Protein AF-A0A8S0GRU8-F1 (afdb_monomer_lite)

pLDDT: mean 90.29, std 9.71, range [46.97, 98.44]

Radius of gyration: 19.64 Å; chains: 1; bounding box: 47×34×52 Å

Foldseek 3Di:
DDPDPDDDDPPQDPVCLPDPNVVVLVVVLVVCQVVVALEAEAEELSSVLSCLVSCVPSVRQAYEYEHEDPDSLPDPVSLQSQLVSDDPRAAYEYQAPVSQVRVVVSVRRRDPVRYYYHHDDDPPVVVVVPDDPPQVVCVVVVHDDDDD

Structure (mmCIF, N/CA/C/O backbone):
data_AF-A0A8S0GRU8-F1
#
_entry.id   AF-A0A8S0GRU8-F1
#
loop_
_atom_site.group_PDB
_atom_site.id
_atom_site.type_symbol
_atom_site.label_atom_id
_atom_site.label_alt_id
_atom_site.label_comp_id
_atom_site.label_asym_id
_atom_site.label_entity_id
_atom_site.label_seq_id
_atom_site.pdbx_PDB_ins_code
_atom_site.Cartn_x
_atom_site.Cartn_y
_atom_site.Cartn_z
_atom_site.occupancy
_atom_site.B_iso_or_equiv
_atom_site.auth_seq_id
_atom_site.auth_comp_id
_atom_site.auth_asym_id
_atom_site.auth_atom_id
_atom_site.pdbx_PDB_model_num
ATOM 1 N N . MET A 1 1 ? -1.131 7.974 -21.361 1.00 46.97 1 MET A N 1
ATOM 2 C CA . MET A 1 1 ? -1.828 9.014 -20.566 1.00 46.97 1 MET A CA 1
ATOM 3 C C . MET A 1 1 ? -2.715 8.343 -19.524 1.00 46.97 1 MET A C 1
ATOM 5 O O . MET A 1 1 ? -3.163 7.230 -19.774 1.00 46.97 1 MET A O 1
ATOM 9 N N . SER A 1 2 ? -2.912 8.960 -18.353 1.00 55.97 2 SER A N 1
ATOM 10 C CA . SER A 1 2 ? -3.776 8.408 -17.294 1.00 55.97 2 SER A CA 1
ATOM 11 C C . SER A 1 2 ? -5.206 8.223 -17.817 1.00 55.97 2 SER A C 1
ATOM 13 O O . SER A 1 2 ? -5.733 9.133 -18.447 1.00 55.97 2 SER A O 1
ATOM 15 N N . ARG A 1 3 ? -5.831 7.065 -17.560 1.00 76.94 3 ARG A N 1
ATOM 16 C CA . ARG A 1 3 ? -7.245 6.804 -17.904 1.00 76.94 3 ARG A CA 1
ATOM 17 C C . ARG A 1 3 ? -8.232 7.306 -16.837 1.00 76.94 3 ARG A C 1
ATOM 19 O O . ARG A 1 3 ? -9.420 7.017 -16.921 1.00 76.94 3 ARG A O 1
ATOM 26 N N . ALA A 1 4 ? -7.755 8.011 -15.812 1.00 83.12 4 ALA A N 1
ATOM 27 C CA . ALA A 1 4 ? -8.603 8.503 -14.731 1.00 83.12 4 ALA A CA 1
ATOM 28 C C . ALA A 1 4 ? -9.438 9.715 -15.177 1.00 83.12 4 ALA A C 1
ATOM 30 O O . ALA A 1 4 ? -8.888 10.668 -15.725 1.00 83.12 4 ALA A O 1
ATOM 31 N N . ALA A 1 5 ? -10.740 9.707 -14.870 1.00 86.44 5 ALA A N 1
ATOM 32 C CA . ALA A 1 5 ? -11.644 10.833 -15.137 1.00 86.44 5 ALA A CA 1
ATOM 33 C C . ALA A 1 5 ? -11.240 12.112 -14.379 1.00 86.44 5 ALA A C 1
ATOM 35 O O . ALA A 1 5 ? -11.402 13.216 -14.886 1.00 86.44 5 ALA A O 1
ATOM 36 N N . HIS A 1 6 ? -10.671 11.960 -13.180 1.00 90.06 6 HIS A N 1
ATOM 37 C CA . HIS A 1 6 ? -10.105 13.051 -12.394 1.00 90.06 6 HIS A CA 1
ATOM 38 C C . HIS A 1 6 ? -8.754 12.614 -11.822 1.00 90.06 6 HIS A C 1
ATOM 40 O O . HIS A 1 6 ? -8.615 11.506 -11.307 1.00 90.06 6 HIS A O 1
ATOM 46 N N . SER A 1 7 ? -7.754 13.497 -11.881 1.00 92.38 7 SER A N 1
ATOM 47 C CA . SER A 1 7 ? -6.472 13.322 -11.187 1.00 92.38 7 SER A CA 1
ATOM 48 C C . SER A 1 7 ? -6.235 14.481 -10.220 1.00 92.38 7 SER A C 1
ATOM 50 O O . SER A 1 7 ? -6.421 15.634 -10.595 1.00 92.38 7 SER A O 1
ATOM 52 N N . VAL A 1 8 ? -5.866 14.182 -8.974 1.00 90.56 8 VAL A N 1
ATOM 53 C CA . VAL A 1 8 ? -5.493 15.188 -7.966 1.00 90.56 8 VAL A CA 1
ATOM 54 C C . VAL A 1 8 ? -4.040 14.965 -7.581 1.00 90.56 8 VAL A C 1
ATOM 56 O O . VAL A 1 8 ? -3.672 13.891 -7.103 1.00 90.56 8 VAL A O 1
ATOM 59 N N . TYR A 1 9 ? -3.222 15.997 -7.761 1.00 91.31 9 TYR A N 1
ATOM 60 C CA . TYR A 1 9 ? -1.825 16.003 -7.348 1.00 91.31 9 TYR A CA 1
ATOM 61 C C . TYR A 1 9 ? -1.694 16.858 -6.089 1.00 91.31 9 TYR A C 1
ATOM 63 O O . TYR A 1 9 ? -1.964 18.052 -6.100 1.00 91.31 9 TYR A O 1
ATOM 71 N N . PHE A 1 10 ? -1.298 16.240 -4.977 1.00 86.19 10 PHE A N 1
ATOM 72 C CA . PHE A 1 10 ? -1.175 16.934 -3.688 1.00 86.19 10 PHE A CA 1
ATOM 73 C C . PHE A 1 10 ? 0.102 17.772 -3.544 1.00 86.19 10 PHE A C 1
ATOM 75 O O . PHE A 1 10 ? 0.237 18.491 -2.550 1.00 86.19 10 PHE A O 1
ATOM 82 N N . GLU A 1 11 ? 1.041 17.619 -4.485 1.00 86.00 11 GLU A N 1
ATOM 83 C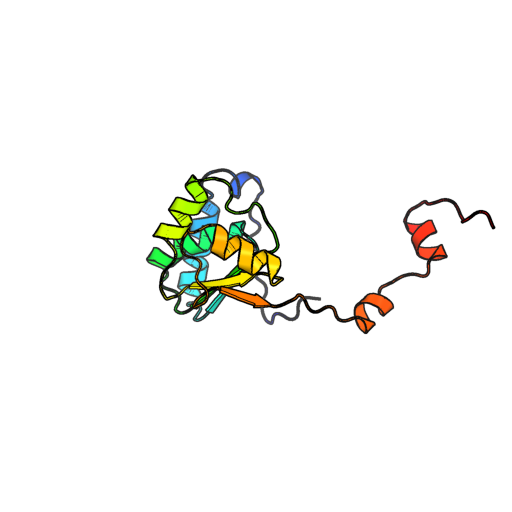 CA . GLU A 1 11 ? 2.320 18.341 -4.530 1.00 86.00 11 GLU A CA 1
ATOM 84 C C . GLU A 1 11 ? 3.059 18.330 -3.181 1.00 86.00 11 GLU A C 1
ATOM 86 O O . GLU A 1 11 ? 3.591 19.331 -2.700 1.00 86.00 11 GLU A O 1
ATOM 91 N N . PHE A 1 12 ? 3.064 17.171 -2.519 1.00 82.50 12 PHE A N 1
ATOM 92 C CA . PHE A 1 12 ? 3.793 16.999 -1.270 1.00 82.50 12 PHE A CA 1
ATOM 93 C C . PHE A 1 12 ? 5.293 17.146 -1.525 1.00 82.50 12 PHE A C 1
ATOM 95 O O . PHE A 1 12 ? 5.885 16.347 -2.247 1.00 82.50 12 PHE A O 1
ATOM 102 N N . SER A 1 13 ? 5.923 18.135 -0.890 1.00 74.19 13 SER A N 1
ATOM 103 C CA . SER A 1 13 ? 7.378 18.274 -0.923 1.00 74.19 13 SER A CA 1
ATOM 104 C C . SER A 1 13 ? 8.056 17.084 -0.240 1.00 74.19 13 SER A C 1
ATOM 106 O O . SER A 1 13 ? 7.509 16.506 0.706 1.00 74.19 13 SER A O 1
ATOM 108 N N . ASP A 1 14 ? 9.285 16.753 -0.636 1.00 70.50 14 ASP A N 1
ATOM 109 C CA . ASP A 1 14 ? 10.045 15.655 -0.022 1.00 70.50 14 ASP A CA 1
ATOM 110 C C . ASP A 1 14 ? 10.188 15.805 1.495 1.00 70.50 14 ASP A C 1
ATOM 112 O O . ASP A 1 14 ? 10.147 14.819 2.233 1.00 70.50 14 ASP A O 1
ATOM 116 N N . GLN A 1 15 ? 10.297 17.041 1.989 1.00 69.31 15 GLN A N 1
ATOM 117 C CA . GLN A 1 15 ? 10.319 17.327 3.424 1.00 69.31 15 GLN A CA 1
ATOM 118 C C . GLN A 1 15 ? 8.999 16.949 4.107 1.00 69.31 15 GLN A C 1
ATOM 120 O O . GLN A 1 15 ? 9.015 16.373 5.193 1.00 69.31 15 GLN A O 1
ATOM 125 N N . SER A 1 16 ? 7.857 17.199 3.461 1.00 65.88 16 SER A N 1
ATOM 126 C CA . SER A 1 16 ? 6.539 16.826 3.993 1.00 65.88 16 SER A CA 1
ATOM 127 C C . SER A 1 16 ? 6.305 15.308 4.033 1.00 65.88 16 SER A C 1
ATOM 129 O O . SER A 1 16 ? 5.450 14.829 4.781 1.00 65.88 16 SER A O 1
ATOM 131 N N . LEU A 1 17 ? 7.109 14.544 3.283 1.00 68.88 17 LEU A N 1
ATOM 132 C CA . LEU A 1 17 ? 7.114 13.081 3.258 1.00 68.88 17 LEU A CA 1
ATOM 133 C C . LEU A 1 17 ? 8.159 12.454 4.205 1.00 68.88 17 LEU A C 1
ATOM 135 O O . LEU A 1 17 ? 8.212 11.220 4.324 1.00 68.88 17 LEU A O 1
ATOM 139 N N . LYS A 1 18 ? 8.957 13.265 4.915 1.00 65.62 18 LYS A N 1
ATOM 140 C CA . LYS A 1 18 ? 9.892 12.823 5.965 1.00 65.62 18 LYS A CA 1
ATOM 141 C C . LYS A 1 18 ? 9.219 12.824 7.349 1.00 65.62 18 LYS A C 1
ATOM 143 O O . LYS A 1 18 ? 8.267 13.557 7.610 1.00 65.62 18 LYS A O 1
ATOM 148 N N . GLY A 1 19 ? 9.702 11.966 8.249 1.00 71.50 19 GLY A N 1
ATOM 149 C CA . GLY A 1 19 ? 9.181 11.857 9.619 1.00 71.50 19 GLY A CA 1
ATOM 150 C C . GLY A 1 19 ? 7.728 11.368 9.694 1.00 71.50 19 GLY A C 1
ATOM 151 O O . GLY A 1 19 ? 7.329 10.478 8.945 1.00 71.50 19 GLY A O 1
ATOM 152 N N . MET A 1 20 ? 6.937 11.947 10.606 1.00 69.19 20 MET A N 1
ATOM 153 C CA . MET A 1 20 ? 5.535 11.560 10.852 1.00 69.19 20 MET A CA 1
ATOM 154 C C . MET A 1 20 ? 4.551 11.986 9.749 1.00 69.19 20 MET A C 1
ATOM 156 O O . MET A 1 20 ? 3.395 11.581 9.789 1.00 69.19 20 MET A O 1
ATOM 160 N N . ARG A 1 21 ? 4.981 12.787 8.760 1.00 85.06 21 ARG A N 1
ATOM 161 C CA . ARG A 1 21 ? 4.159 13.217 7.608 1.00 85.06 21 ARG A CA 1
ATOM 162 C C . ARG A 1 21 ? 2.819 13.871 7.978 1.00 85.06 21 ARG A C 1
ATOM 164 O O . ARG A 1 21 ? 1.868 13.796 7.206 1.00 85.06 21 ARG A O 1
ATOM 171 N N . LEU A 1 22 ? 2.734 14.534 9.134 1.00 84.38 22 LEU A N 1
ATOM 172 C CA . LEU A 1 22 ? 1.470 15.042 9.687 1.00 84.38 22 LEU A CA 1
ATOM 173 C C . LEU A 1 22 ? 0.715 15.964 8.720 1.00 84.38 22 LEU A C 1
ATOM 175 O O . LEU A 1 22 ? -0.485 15.798 8.538 1.00 84.38 22 LEU A O 1
ATOM 179 N N . ARG A 1 23 ? 1.413 16.885 8.037 1.00 86.06 23 ARG A N 1
ATOM 180 C CA . ARG A 1 23 ? 0.782 17.773 7.041 1.00 86.06 23 ARG A CA 1
ATOM 181 C C . ARG A 1 23 ? 0.191 16.993 5.865 1.00 86.06 23 ARG A C 1
ATOM 183 O O . ARG A 1 23 ? -0.922 17.287 5.440 1.00 86.06 23 ARG A O 1
ATOM 190 N N . ALA A 1 24 ? 0.918 15.997 5.358 1.00 89.69 24 ALA A N 1
ATOM 191 C CA . ALA A 1 24 ? 0.443 15.166 4.257 1.00 89.69 24 ALA A CA 1
ATOM 192 C C . ALA A 1 24 ? -0.743 14.291 4.689 1.00 89.69 24 ALA A C 1
ATOM 194 O O . ALA A 1 24 ? -1.741 14.216 3.979 1.00 89.69 24 ALA A O 1
ATOM 195 N N . MET A 1 25 ? -0.672 13.700 5.886 1.00 91.69 25 MET A N 1
ATOM 196 C CA . MET A 1 25 ? -1.776 12.943 6.479 1.00 91.69 25 MET A CA 1
ATOM 197 C C . MET A 1 25 ? -3.021 13.808 6.689 1.00 91.69 25 MET A C 1
ATOM 199 O O . MET A 1 25 ? -4.117 13.362 6.373 1.00 91.69 25 MET A O 1
ATOM 203 N N . TRP A 1 26 ? -2.864 15.043 7.168 1.00 91.94 26 TRP A N 1
ATOM 204 C CA . TRP A 1 26 ? -3.980 15.959 7.395 1.00 91.94 26 TRP A CA 1
ATOM 205 C C . TRP A 1 26 ? -4.671 16.369 6.093 1.00 91.94 26 TRP A C 1
ATOM 207 O O . TRP A 1 26 ? -5.892 16.278 5.992 1.00 91.94 26 TRP A O 1
ATOM 217 N N . ARG A 1 27 ? -3.899 16.751 5.067 1.00 93.25 27 ARG A N 1
ATOM 218 C CA . ARG A 1 27 ? -4.462 17.080 3.748 1.00 93.25 27 ARG A CA 1
ATOM 219 C C . ARG A 1 27 ? -5.181 15.885 3.131 1.00 93.25 27 ARG A C 1
ATOM 221 O O . ARG A 1 27 ? -6.281 16.043 2.611 1.00 93.25 27 ARG A O 1
ATOM 228 N N . LEU A 1 28 ? -4.588 14.694 3.229 1.00 93.75 28 LEU A N 1
ATOM 229 C CA . LEU A 1 28 ? -5.206 13.470 2.726 1.00 93.75 28 LEU A CA 1
ATOM 230 C C . LEU A 1 28 ? -6.493 13.135 3.493 1.00 93.75 28 LEU A C 1
ATOM 232 O O . LEU A 1 28 ? -7.497 12.796 2.879 1.00 93.75 28 LEU A O 1
ATOM 236 N N . TYR A 1 29 ? -6.495 13.302 4.817 1.00 95.38 29 TYR A N 1
ATOM 237 C CA . TYR A 1 29 ? -7.682 13.123 5.650 1.00 95.38 29 TYR A CA 1
ATOM 238 C C . TYR A 1 29 ? -8.824 14.060 5.239 1.00 95.38 29 TYR A C 1
ATOM 240 O O . TYR A 1 29 ? -9.943 13.600 5.025 1.00 95.38 29 TYR A O 1
ATOM 248 N N . GLN A 1 30 ? -8.543 15.360 5.102 1.00 95.88 30 GLN A N 1
ATOM 249 C CA . GLN A 1 30 ? -9.540 16.351 4.686 1.00 95.88 30 GLN A CA 1
ATOM 250 C C . GLN A 1 30 ? -10.114 16.024 3.307 1.00 95.88 30 GLN A C 1
ATOM 252 O O . GLN A 1 30 ? -11.326 16.096 3.118 1.00 95.88 30 GLN A O 1
ATOM 257 N N . PHE A 1 31 ? -9.251 15.624 2.372 1.00 95.94 31 PHE A N 1
ATOM 258 C CA . PHE A 1 31 ? -9.662 15.228 1.034 1.00 95.94 31 PHE A CA 1
ATOM 259 C C . PHE A 1 31 ? -10.572 13.997 1.065 1.00 95.94 31 PHE A C 1
ATOM 261 O O . PHE A 1 31 ? -11.715 14.075 0.631 1.00 95.94 31 PHE A O 1
ATOM 268 N N . CYS A 1 32 ? -10.131 12.888 1.664 1.00 95.88 32 CYS A N 1
ATOM 269 C CA . CYS A 1 32 ? -10.937 11.668 1.726 1.00 95.88 32 CYS A CA 1
ATOM 270 C C . CYS A 1 32 ? -12.270 11.874 2.456 1.00 95.88 32 CYS A C 1
ATOM 272 O O . CYS A 1 32 ? -13.275 11.285 2.070 1.00 95.88 32 CYS A O 1
ATOM 274 N N . ARG A 1 33 ? -12.299 12.718 3.494 1.00 95.75 33 ARG A N 1
ATOM 275 C CA . ARG A 1 33 ? -13.529 13.034 4.229 1.00 95.75 33 ARG A CA 1
ATOM 276 C C . ARG A 1 33 ? -14.511 13.875 3.411 1.00 95.75 33 ARG A C 1
ATOM 278 O O . ARG A 1 33 ? -15.710 13.731 3.619 1.00 95.75 33 ARG A O 1
ATOM 285 N N . LYS A 1 34 ? -14.021 14.737 2.516 1.00 96.44 34 LYS A N 1
ATOM 286 C CA . LYS A 1 34 ? -14.857 15.517 1.596 1.00 96.44 34 LYS A CA 1
ATOM 287 C C . LYS A 1 34 ? -15.421 14.644 0.474 1.00 96.44 34 LYS A C 1
ATOM 289 O O . LYS A 1 34 ? -16.598 14.755 0.172 1.00 96.44 34 LYS A O 1
ATOM 294 N N . GLU A 1 35 ? -14.582 13.797 -0.113 1.00 95.81 35 GLU A N 1
ATOM 295 C CA . GLU A 1 35 ? -14.955 12.977 -1.272 1.00 95.81 35 GLU A CA 1
ATOM 296 C C . GLU A 1 35 ? -15.771 11.729 -0.898 1.00 95.81 35 GLU A C 1
ATOM 298 O O . GLU A 1 35 ? -16.468 11.186 -1.743 1.00 95.81 35 GLU A O 1
ATOM 303 N N . GLN A 1 36 ? -15.698 11.273 0.360 1.00 95.31 36 GLN A N 1
ATOM 304 C CA . GLN A 1 36 ? -16.469 10.135 0.883 1.00 95.31 36 GLN A CA 1
ATOM 305 C C . GLN A 1 36 ? -16.332 8.850 0.047 1.00 95.31 36 GLN A C 1
ATOM 307 O O . GLN A 1 36 ? -17.315 8.205 -0.294 1.00 95.31 36 GLN A O 1
ATOM 312 N N . PHE A 1 37 ? -15.095 8.462 -0.267 1.00 96.94 37 PHE A N 1
ATOM 313 C CA . PHE A 1 37 ? -14.828 7.266 -1.067 1.00 96.94 37 PHE A CA 1
ATOM 314 C C . PHE A 1 37 ? -15.388 5.981 -0.438 1.00 96.94 37 PHE A C 1
ATOM 316 O O . PHE A 1 37 ? -15.103 5.681 0.723 1.00 96.94 37 PHE A O 1
ATOM 323 N N . ASP A 1 38 ? -16.064 5.164 -1.248 1.00 97.75 38 ASP A N 1
ATOM 324 C CA . ASP A 1 38 ? -16.451 3.795 -0.880 1.00 97.75 38 ASP A CA 1
ATOM 325 C C . ASP A 1 38 ? -15.257 2.829 -0.912 1.00 97.75 38 ASP A C 1
ATOM 327 O O . ASP A 1 38 ? -15.162 1.893 -0.112 1.00 97.75 38 ASP A O 1
ATOM 331 N N . VAL A 1 39 ? -14.325 3.073 -1.842 1.00 97.94 39 VAL A N 1
ATOM 332 C CA . VAL 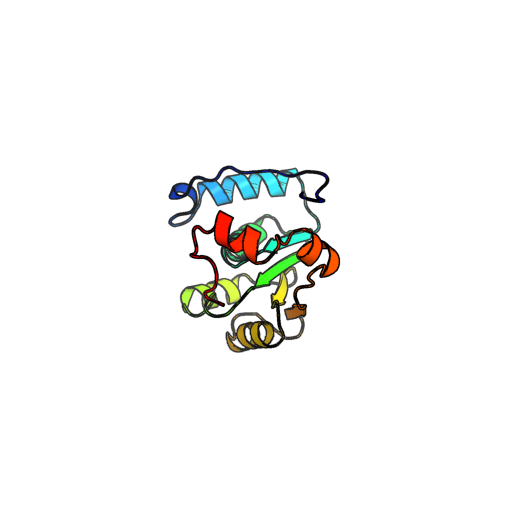A 1 39 ? -13.142 2.240 -2.079 1.00 97.94 39 VAL A CA 1
ATOM 333 C C . VAL A 1 39 ? -11.895 3.107 -2.226 1.00 97.94 39 VAL A C 1
ATOM 335 O O . VAL A 1 39 ? -11.870 4.048 -3.017 1.00 97.94 39 VAL A O 1
ATOM 338 N N . VAL A 1 40 ? -10.823 2.754 -1.511 1.00 97.81 40 VAL A N 1
ATOM 339 C CA . VAL A 1 40 ? -9.505 3.395 -1.636 1.00 97.81 40 VAL A CA 1
ATOM 340 C C . VAL A 1 40 ? -8.446 2.363 -2.011 1.00 97.81 40 VAL A C 1
ATOM 342 O O . VAL A 1 40 ? -8.242 1.378 -1.302 1.00 97.81 40 VAL A O 1
ATOM 345 N N . ILE A 1 41 ? -7.716 2.616 -3.100 1.00 97.50 41 ILE A N 1
ATOM 346 C CA . ILE A 1 41 ? -6.620 1.759 -3.567 1.00 97.50 41 ILE A CA 1
ATOM 347 C C . ILE A 1 41 ? -5.284 2.450 -3.292 1.00 97.50 41 ILE A C 1
ATOM 349 O O . ILE A 1 41 ? -4.989 3.529 -3.803 1.00 97.50 41 ILE A O 1
ATOM 353 N N . CYS A 1 42 ? -4.458 1.810 -2.475 1.00 97.00 42 CYS A N 1
ATOM 354 C CA . CYS A 1 42 ? -3.149 2.287 -2.065 1.00 97.00 42 CYS A CA 1
ATOM 355 C C . CYS A 1 42 ? -2.054 1.498 -2.781 1.00 97.00 42 CYS A C 1
ATOM 357 O O . CYS A 1 42 ? -1.835 0.321 -2.499 1.00 97.00 42 CYS A O 1
ATOM 359 N N . ASN A 1 43 ? -1.325 2.166 -3.672 1.00 94.25 43 ASN A N 1
ATOM 360 C CA . ASN A 1 43 ? -0.234 1.553 -4.416 1.00 94.25 43 ASN A CA 1
ATOM 361 C C . ASN A 1 43 ? 1.117 1.769 -3.710 1.00 94.25 43 ASN A C 1
ATOM 363 O O . ASN A 1 43 ? 1.551 2.916 -3.576 1.00 94.25 43 ASN A O 1
ATOM 367 N N . ARG A 1 44 ? 1.810 0.682 -3.332 1.00 91.81 44 ARG A N 1
ATOM 368 C CA . ARG A 1 44 ? 3.081 0.651 -2.569 1.00 91.81 44 ARG A CA 1
ATOM 369 C C . ARG A 1 44 ? 2.939 0.963 -1.072 1.00 91.81 44 ARG A C 1
ATOM 371 O O . ARG A 1 44 ? 1.981 1.591 -0.623 1.00 91.81 44 ARG A O 1
ATOM 378 N N . PHE A 1 45 ? 3.965 0.608 -0.293 1.00 91.06 45 PHE A N 1
ATOM 379 C CA . PHE A 1 45 ? 3.978 0.749 1.169 1.00 91.06 45 PHE A CA 1
ATOM 380 C C . PHE A 1 45 ? 3.633 2.144 1.721 1.00 91.06 45 PHE A C 1
ATOM 382 O O . PHE A 1 45 ? 2.906 2.248 2.705 1.00 91.06 45 PHE A O 1
ATOM 389 N N . LYS A 1 46 ? 4.170 3.238 1.155 1.00 90.50 46 LYS A N 1
ATOM 390 C CA . LYS A 1 46 ? 4.009 4.583 1.752 1.00 90.50 46 LYS A CA 1
ATOM 391 C C . LYS A 1 46 ? 2.525 5.003 1.838 1.00 90.50 46 LYS A C 1
ATOM 393 O O . LYS A 1 46 ? 2.114 5.356 2.947 1.00 90.50 46 LYS A O 1
ATOM 398 N N . PRO A 1 47 ? 1.733 4.942 0.745 1.00 93.12 47 PRO A N 1
ATOM 399 C CA . PRO A 1 47 ? 0.285 5.136 0.806 1.00 93.12 47 PRO A CA 1
ATOM 400 C C . PRO A 1 47 ? -0.427 4.153 1.732 1.00 93.12 47 PRO A C 1
ATOM 402 O O . PRO A 1 47 ? -1.200 4.598 2.575 1.00 93.12 47 PRO A O 1
ATOM 405 N N . VAL A 1 48 ? -0.114 2.851 1.648 1.00 94.94 48 VAL A N 1
ATOM 406 C CA . VAL A 1 48 ? -0.734 1.819 2.504 1.00 94.94 48 VAL A CA 1
ATOM 407 C C . VAL A 1 48 ? -0.563 2.169 3.982 1.00 94.94 48 VAL A C 1
ATOM 409 O O . VAL A 1 48 ? -1.534 2.218 4.728 1.00 94.94 48 VAL A O 1
ATOM 412 N N . ASN A 1 49 ? 0.655 2.506 4.401 1.00 93.38 49 ASN A N 1
ATOM 413 C CA . ASN A 1 49 ? 0.964 2.844 5.786 1.00 93.38 49 ASN A CA 1
ATOM 414 C C . ASN A 1 49 ? 0.250 4.117 6.268 1.00 93.38 49 ASN A C 1
ATOM 416 O O . ASN A 1 49 ? -0.173 4.193 7.419 1.00 93.38 49 ASN A O 1
ATOM 420 N N . MET A 1 50 ? 0.137 5.136 5.409 1.00 93.88 50 MET A N 1
ATOM 421 C CA . MET A 1 50 ? -0.596 6.362 5.745 1.00 93.88 50 MET A CA 1
ATOM 422 C C . MET A 1 50 ? -2.094 6.087 5.868 1.00 93.88 50 MET A C 1
ATOM 424 O O . MET A 1 50 ? -2.718 6.524 6.835 1.00 93.88 50 MET A O 1
ATOM 428 N N . MET A 1 51 ? -2.659 5.330 4.929 1.00 96.38 51 MET A N 1
ATOM 429 C CA . MET A 1 51 ? -4.083 5.030 4.916 1.00 96.38 51 MET A CA 1
ATOM 430 C C . MET A 1 51 ? -4.480 4.050 6.026 1.00 96.38 51 MET A C 1
ATOM 432 O O . MET A 1 51 ? -5.546 4.217 6.604 1.00 96.38 51 MET A O 1
ATOM 436 N N . LEU A 1 52 ? -3.618 3.102 6.417 1.00 95.56 52 LEU A N 1
ATOM 437 C CA . LEU A 1 52 ? -3.827 2.249 7.599 1.00 95.56 52 LEU A CA 1
ATOM 438 C C . LEU A 1 52 ? -4.068 3.089 8.859 1.00 95.56 52 LEU A C 1
ATOM 440 O O . LEU A 1 52 ? -4.973 2.798 9.638 1.00 95.56 52 LEU A O 1
ATOM 444 N N . ALA A 1 53 ? -3.286 4.157 9.043 1.00 94.62 53 ALA A N 1
ATOM 445 C CA . ALA A 1 53 ? -3.486 5.081 10.152 1.00 94.62 53 ALA A CA 1
ATOM 446 C C . ALA A 1 53 ? -4.774 5.897 9.970 1.00 94.62 53 ALA A C 1
ATOM 448 O O . ALA A 1 53 ? -5.619 5.909 10.861 1.00 94.62 53 ALA A O 1
ATOM 449 N N . LEU A 1 54 ? -4.959 6.543 8.814 1.00 95.62 54 LEU A N 1
ATOM 450 C CA . LEU A 1 54 ? -6.107 7.424 8.572 1.00 95.62 54 LEU A CA 1
ATOM 451 C C . LEU A 1 54 ? -7.457 6.695 8.612 1.00 95.62 54 LEU A C 1
ATOM 453 O O . LEU A 1 54 ? -8.450 7.275 9.059 1.00 95.62 54 LEU A O 1
ATOM 457 N N . ASN A 1 55 ? -7.505 5.424 8.201 1.00 95.69 55 ASN A N 1
ATOM 458 C CA . ASN A 1 55 ? -8.756 4.675 8.125 1.00 95.69 55 ASN A CA 1
ATOM 459 C C . ASN A 1 55 ? -9.395 4.419 9.496 1.00 95.69 55 ASN A C 1
ATOM 461 O O . ASN A 1 55 ? -10.598 4.185 9.572 1.00 95.69 55 ASN A O 1
ATOM 465 N N . ARG A 1 56 ? -8.632 4.555 10.590 1.00 93.19 56 ARG A N 1
ATOM 466 C CA . ARG A 1 56 ? -9.173 4.527 11.960 1.00 93.19 56 ARG A CA 1
ATOM 467 C C . ARG A 1 56 ? -10.226 5.610 12.198 1.00 93.19 56 ARG A C 1
ATOM 469 O O . ARG A 1 56 ? -11.142 5.398 12.991 1.00 93.19 56 ARG A O 1
ATOM 476 N N . TRP A 1 57 ? -10.108 6.738 11.496 1.00 94.25 57 TRP A N 1
ATOM 477 C CA . TRP A 1 57 ? -11.040 7.862 11.578 1.00 94.25 57 TRP A CA 1
ATOM 478 C C . TRP A 1 57 ? -11.924 7.996 10.340 1.00 94.25 57 TRP A C 1
ATOM 480 O O . TRP A 1 57 ? -13.078 8.387 10.482 1.00 94.25 57 TRP A O 1
ATOM 490 N N . LEU A 1 58 ? -11.404 7.686 9.146 1.00 95.25 58 LEU A N 1
ATOM 491 C CA . LEU A 1 58 ? -12.170 7.794 7.897 1.00 95.25 58 LEU A CA 1
ATOM 492 C C . LEU A 1 58 ? -13.226 6.694 7.753 1.00 95.25 58 LEU A C 1
ATOM 494 O O . LEU A 1 58 ? -14.293 6.973 7.220 1.00 95.25 58 LEU A O 1
ATOM 498 N N . LYS A 1 59 ? -12.948 5.479 8.252 1.00 93.50 59 LYS A N 1
ATOM 499 C CA . LYS A 1 59 ? -13.843 4.314 8.158 1.00 93.50 59 LYS A CA 1
ATOM 500 C C . LYS A 1 59 ? -14.321 4.039 6.723 1.00 93.50 59 LYS A C 1
ATOM 502 O O . LYS A 1 59 ? -15.489 3.730 6.510 1.00 93.50 59 LYS A O 1
ATOM 507 N N . VAL A 1 60 ? -13.410 4.151 5.756 1.00 97.31 60 VAL A N 1
ATOM 508 C CA . VAL A 1 60 ? -13.664 3.777 4.361 1.00 97.31 60 VAL A CA 1
ATOM 509 C C . VAL A 1 60 ? -14.115 2.310 4.325 1.00 97.31 60 VAL A C 1
ATOM 511 O O . VAL A 1 60 ? -13.436 1.474 4.938 1.00 97.31 60 VAL A O 1
ATOM 514 N N . PRO A 1 61 ? -15.222 1.981 3.629 1.00 97.56 61 PRO A N 1
ATOM 515 C CA . PRO A 1 61 ? -15.762 0.624 3.585 1.00 97.56 61 PRO A CA 1
ATOM 516 C C . PRO A 1 61 ? -14.767 -0.424 3.078 1.00 97.56 61 PRO A C 1
ATOM 518 O O . PRO A 1 61 ? -14.711 -1.528 3.625 1.00 97.56 61 PRO A O 1
ATOM 521 N N . LEU A 1 62 ? -13.964 -0.079 2.065 1.00 98.12 62 LEU A N 1
ATOM 522 C CA . LEU A 1 62 ? -12.960 -0.969 1.491 1.00 98.12 62 LEU A CA 1
ATOM 523 C C . LEU A 1 62 ? -11.642 -0.246 1.175 1.00 98.12 62 LEU A C 1
ATOM 525 O O . LEU A 1 62 ? -11.586 0.682 0.373 1.00 98.12 62 LEU A O 1
ATOM 529 N N . CYS A 1 63 ? -10.549 -0.745 1.744 1.00 98.25 63 CYS A N 1
ATOM 530 C CA . CYS A 1 63 ? -9.186 -0.326 1.440 1.00 98.25 63 CYS A CA 1
ATOM 531 C C . CYS A 1 63 ? -8.404 -1.489 0.823 1.00 98.25 63 CYS A C 1
ATOM 533 O O . CYS A 1 63 ? -8.333 -2.573 1.405 1.00 98.25 63 CYS A O 1
ATOM 535 N N . ILE A 1 64 ? -7.772 -1.251 -0.327 1.00 98.44 64 ILE A N 1
ATOM 536 C CA . ILE A 1 64 ? -6.935 -2.232 -1.022 1.00 98.44 64 ILE A CA 1
ATOM 537 C C . ILE A 1 64 ? -5.483 -1.758 -0.995 1.00 98.44 64 ILE A C 1
ATOM 539 O O . ILE A 1 64 ? -5.160 -0.716 -1.561 1.00 98.44 64 ILE A O 1
ATOM 543 N N . GLY A 1 65 ? -4.596 -2.510 -0.345 1.00 97.75 65 GLY A N 1
ATOM 544 C CA . GLY A 1 65 ? -3.158 -2.243 -0.342 1.00 97.75 65 GLY A CA 1
ATOM 545 C C . GLY A 1 65 ? -2.404 -3.123 -1.333 1.00 97.75 65 GLY A C 1
ATOM 546 O O . GLY A 1 65 ? -2.507 -4.343 -1.265 1.00 97.75 65 GLY A O 1
ATOM 547 N N . ILE A 1 66 ? -1.620 -2.519 -2.227 1.00 97.00 66 ILE A N 1
ATOM 548 C CA . ILE A 1 66 ? -0.818 -3.239 -3.225 1.00 97.00 66 ILE A CA 1
ATOM 549 C C . ILE A 1 66 ? 0.658 -3.211 -2.821 1.00 97.00 66 ILE A C 1
ATOM 551 O O . ILE A 1 66 ? 1.270 -2.137 -2.763 1.00 97.00 66 ILE A O 1
ATOM 555 N N . SER A 1 67 ? 1.233 -4.391 -2.596 1.00 95.44 67 SER A N 1
ATOM 556 C CA . SER A 1 67 ? 2.654 -4.590 -2.298 1.00 95.44 67 SER A CA 1
ATOM 557 C C . SER A 1 67 ? 3.393 -5.112 -3.527 1.00 95.44 67 SER A C 1
ATOM 559 O O . SER A 1 67 ? 2.977 -6.078 -4.167 1.00 95.44 67 SER A O 1
ATOM 561 N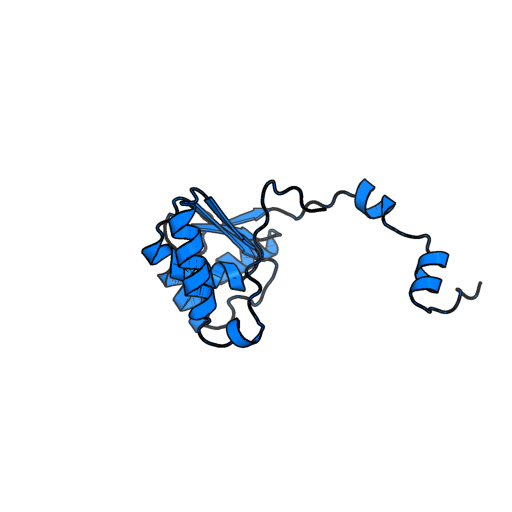 N . HIS A 1 68 ? 4.511 -4.457 -3.847 1.00 92.50 68 HIS A N 1
ATOM 562 C CA . HIS A 1 68 ? 5.281 -4.692 -5.079 1.00 92.50 68 HIS A CA 1
ATOM 563 C C . HIS A 1 68 ? 6.516 -5.569 -4.887 1.00 92.50 68 HIS A C 1
ATOM 565 O O . HIS A 1 68 ? 7.162 -5.938 -5.861 1.00 92.50 68 HIS A O 1
ATOM 571 N N . GLY A 1 69 ? 6.879 -5.884 -3.648 1.00 90.56 69 GLY A N 1
ATOM 572 C CA . GLY A 1 69 ? 8.098 -6.625 -3.379 1.00 90.56 69 GLY A CA 1
ATOM 573 C C . GLY A 1 69 ? 8.283 -6.958 -1.910 1.00 90.56 69 GLY A C 1
ATOM 574 O O . GLY A 1 69 ? 7.390 -6.774 -1.084 1.00 90.56 69 GLY A O 1
ATOM 575 N N . PHE A 1 70 ? 9.477 -7.452 -1.620 1.00 92.75 70 PHE A N 1
ATOM 576 C CA . PHE A 1 70 ? 9.918 -7.860 -0.294 1.00 92.75 70 PHE A CA 1
ATOM 577 C C . PHE A 1 70 ? 10.492 -6.667 0.483 1.00 92.75 70 PHE A C 1
ATOM 579 O O . PHE A 1 70 ? 10.759 -5.600 -0.072 1.00 92.75 70 PHE A O 1
ATOM 586 N N . GLY A 1 71 ? 10.699 -6.836 1.784 1.00 91.69 71 GLY A N 1
ATOM 587 C CA . GLY A 1 71 ? 11.401 -5.859 2.617 1.00 91.69 71 GLY A CA 1
ATOM 588 C C . GLY A 1 71 ? 10.544 -4.745 3.223 1.00 91.69 71 GLY A C 1
ATOM 589 O O . GLY A 1 71 ? 10.981 -4.045 4.143 1.00 91.69 71 GLY A O 1
ATOM 590 N N . GLU A 1 72 ? 9.305 -4.559 2.753 1.00 90.56 72 GLU A N 1
ATOM 591 C CA . GLU A 1 72 ? 8.418 -3.490 3.234 1.00 90.56 72 GLU A CA 1
ATOM 592 C C . GLU A 1 72 ? 8.130 -3.613 4.742 1.00 90.56 72 GLU A C 1
ATOM 594 O O . GLU A 1 72 ? 8.058 -2.595 5.445 1.00 90.56 72 GLU A O 1
ATOM 599 N N . TYR A 1 73 ? 8.064 -4.848 5.248 1.00 93.44 73 TYR A N 1
ATOM 600 C CA . TYR A 1 73 ? 7.687 -5.187 6.618 1.00 93.44 73 TYR A CA 1
ATOM 601 C C . TYR A 1 73 ? 8.819 -5.820 7.434 1.00 93.44 73 TYR A C 1
ATOM 603 O O . TYR A 1 73 ? 8.563 -6.351 8.506 1.00 93.44 73 TYR A O 1
ATOM 611 N N . ASP A 1 74 ? 10.081 -5.739 7.016 1.00 90.31 74 ASP A N 1
ATOM 612 C CA . ASP A 1 74 ? 11.186 -6.375 7.764 1.00 90.31 74 ASP A CA 1
ATOM 613 C C . ASP A 1 74 ? 11.427 -5.720 9.128 1.00 90.31 74 ASP A C 1
ATOM 615 O O . ASP A 1 74 ? 11.851 -6.354 10.093 1.00 90.31 74 ASP A O 1
ATOM 619 N N . ARG A 1 75 ? 11.093 -4.432 9.246 1.00 92.94 75 ARG A N 1
ATOM 620 C CA . ARG A 1 75 ? 11.211 -3.700 10.507 1.00 92.94 75 ARG A CA 1
ATOM 621 C C . ARG A 1 75 ? 10.063 -4.070 11.444 1.00 92.94 75 ARG A C 1
ATOM 623 O O . ARG A 1 75 ? 8.902 -3.790 11.145 1.00 92.94 75 ARG A O 1
ATOM 630 N N . LEU A 1 76 ? 10.394 -4.573 12.634 1.00 92.25 76 LEU A N 1
ATOM 631 C CA . LEU A 1 76 ? 9.422 -5.022 13.644 1.00 92.25 76 LEU A CA 1
ATOM 632 C C . LEU A 1 76 ? 8.341 -3.985 13.980 1.00 92.25 76 LEU A C 1
ATOM 634 O O . LEU A 1 76 ? 7.178 -4.343 14.154 1.00 92.25 76 LEU A O 1
ATOM 638 N N . TYR A 1 77 ? 8.689 -2.694 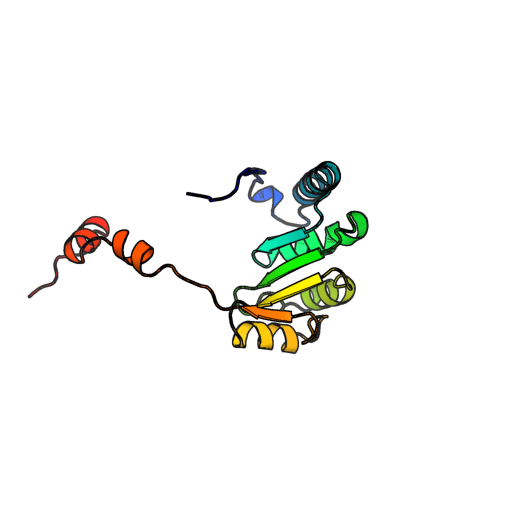14.046 1.00 91.38 77 TYR A N 1
ATOM 639 C CA . TYR A 1 77 ? 7.699 -1.651 14.336 1.00 91.38 77 TYR A CA 1
ATOM 640 C C . TYR A 1 77 ? 6.624 -1.545 13.242 1.00 91.38 77 TYR A C 1
ATOM 642 O O . TYR A 1 77 ? 5.472 -1.266 13.565 1.00 91.38 77 TYR A O 1
ATOM 650 N N . ARG A 1 78 ? 6.974 -1.804 11.971 1.00 92.75 78 ARG A N 1
ATOM 651 C CA . ARG A 1 78 ? 6.018 -1.812 10.853 1.00 92.75 78 ARG A CA 1
ATOM 652 C C . ARG A 1 78 ? 5.082 -3.003 10.974 1.00 92.75 78 ARG A C 1
ATOM 654 O O . ARG A 1 78 ? 3.881 -2.814 10.886 1.00 92.75 78 ARG A O 1
ATOM 661 N N . ARG A 1 79 ? 5.609 -4.194 11.291 1.00 95.31 79 ARG A N 1
ATOM 662 C CA . ARG A 1 79 ? 4.785 -5.388 11.557 1.00 95.31 79 ARG A CA 1
ATOM 663 C C . ARG A 1 79 ? 3.790 -5.141 12.686 1.00 95.31 79 ARG A C 1
ATOM 665 O O . ARG A 1 79 ? 2.598 -5.337 12.500 1.00 95.31 79 ARG A O 1
ATOM 672 N N . ARG A 1 80 ? 4.257 -4.627 13.828 1.00 94.88 80 ARG A N 1
ATOM 673 C CA . ARG A 1 80 ? 3.387 -4.306 14.974 1.00 94.88 80 ARG A CA 1
ATOM 674 C C . ARG A 1 80 ? 2.322 -3.271 14.621 1.00 94.88 80 ARG A C 1
ATOM 676 O O . ARG A 1 80 ? 1.186 -3.390 15.066 1.00 94.88 80 ARG A O 1
ATOM 683 N N . GLN A 1 81 ? 2.689 -2.245 13.854 1.00 94.44 81 GLN A N 1
ATOM 684 C CA . GLN A 1 81 ? 1.746 -1.231 13.393 1.00 94.44 81 GLN A CA 1
ATOM 685 C C . GLN A 1 81 ? 0.677 -1.852 12.491 1.00 94.44 81 GLN A C 1
ATOM 687 O O . GLN A 1 81 ? -0.508 -1.690 12.760 1.00 94.44 81 GLN A O 1
ATOM 692 N N . THR A 1 82 ? 1.091 -2.591 11.467 1.00 94.31 82 THR A N 1
ATOM 693 C CA . THR A 1 82 ? 0.199 -3.265 10.524 1.00 94.31 82 THR A CA 1
ATOM 694 C C . THR A 1 82 ? -0.736 -4.240 11.237 1.00 94.31 82 THR A C 1
ATOM 696 O O . THR A 1 82 ? -1.947 -4.131 11.079 1.00 94.31 82 THR A O 1
ATOM 699 N N . GLN A 1 83 ? -0.216 -5.072 12.139 1.00 96.25 83 GLN A N 1
ATOM 700 C CA . GLN A 1 83 ? -1.009 -6.029 12.917 1.00 96.25 83 GLN A CA 1
ATOM 701 C C . GLN A 1 83 ? -2.106 -5.362 13.755 1.00 96.25 83 GLN A C 1
ATOM 703 O O . GLN A 1 83 ? -3.166 -5.943 13.956 1.00 96.25 83 GLN A O 1
ATOM 708 N N . ARG A 1 84 ? -1.862 -4.144 14.251 1.00 96.19 84 ARG A N 1
ATOM 709 C CA . ARG A 1 84 ? -2.838 -3.381 15.044 1.00 96.19 84 ARG A CA 1
ATOM 710 C C . ARG A 1 84 ? -3.848 -2.614 14.196 1.00 96.19 84 ARG A C 1
ATOM 712 O O . ARG A 1 84 ? -4.916 -2.281 14.700 1.00 96.19 84 ARG A O 1
ATOM 719 N N . LEU A 1 85 ? -3.477 -2.239 12.972 1.00 96.38 85 LEU A N 1
ATOM 720 C CA . LEU A 1 85 ? -4.262 -1.331 12.132 1.00 96.38 85 LEU A CA 1
ATOM 721 C C . LEU A 1 85 ? -5.061 -2.044 11.043 1.00 96.38 85 LEU A C 1
ATOM 723 O O . LEU A 1 85 ? -6.053 -1.483 10.580 1.00 96.38 85 LEU A O 1
ATOM 727 N N . ILE A 1 86 ? -4.650 -3.245 10.634 1.00 96.31 86 ILE A N 1
ATOM 728 C CA . ILE A 1 86 ? -5.448 -4.076 9.734 1.00 96.31 86 ILE A CA 1
ATOM 729 C C . ILE A 1 86 ? -6.745 -4.461 10.443 1.00 96.31 86 ILE A C 1
ATOM 731 O O . ILE A 1 86 ? -6.740 -4.973 11.560 1.00 96.31 86 ILE A O 1
ATOM 735 N N . ASP A 1 87 ? -7.860 -4.237 9.756 1.00 95.06 87 ASP A N 1
ATOM 736 C CA . ASP A 1 87 ? -9.187 -4.659 10.181 1.00 95.06 87 ASP A CA 1
ATOM 737 C C . ASP A 1 87 ? -9.979 -5.226 8.991 1.00 95.06 87 ASP A C 1
ATOM 739 O O . ASP A 1 87 ? -9.454 -5.408 7.889 1.00 95.06 87 ASP A O 1
ATOM 743 N N . ARG A 1 88 ? -11.268 -5.511 9.204 1.00 95.38 88 ARG A N 1
ATOM 744 C CA . ARG A 1 88 ? -12.151 -6.117 8.196 1.00 95.38 88 ARG A CA 1
ATOM 745 C C . ARG A 1 88 ? -12.312 -5.313 6.901 1.00 95.38 88 ARG A C 1
ATOM 747 O O . ARG A 1 88 ? -12.732 -5.904 5.906 1.00 95.38 88 ARG A O 1
ATOM 754 N N . HIS A 1 89 ? -11.995 -4.017 6.895 1.00 96.56 89 HIS A N 1
ATOM 755 C CA . HIS A 1 89 ? -12.098 -3.155 5.712 1.00 96.56 89 HIS A CA 1
ATOM 756 C C . HIS A 1 89 ? -10.884 -3.295 4.789 1.00 96.56 89 HIS A C 1
ATOM 758 O O . HIS A 1 89 ? -10.890 -2.761 3.684 1.00 96.56 89 HIS A O 1
ATOM 764 N N . TRP A 1 90 ? -9.835 -4.000 5.222 1.00 98.06 90 TRP A N 1
ATOM 765 C CA . TRP A 1 90 ? -8.599 -4.127 4.463 1.00 98.06 90 TRP A CA 1
ATOM 766 C C . TRP A 1 90 ? -8.525 -5.402 3.634 1.00 98.06 90 TRP A C 1
ATOM 768 O O . TRP A 1 90 ? -8.899 -6.497 4.061 1.00 98.06 90 TRP A O 1
ATOM 778 N N . ARG A 1 91 ? -8.005 -5.234 2.424 1.00 98.25 91 ARG A N 1
ATOM 779 C CA . ARG A 1 91 ? -7.679 -6.274 1.455 1.00 98.25 91 ARG A CA 1
ATOM 780 C C . ARG A 1 91 ? -6.290 -5.970 0.898 1.00 98.25 91 ARG A C 1
ATOM 782 O O . ARG A 1 91 ? -5.922 -4.803 0.760 1.00 98.25 91 ARG A O 1
ATOM 789 N N . PHE A 1 92 ? -5.515 -6.996 0.582 1.00 98.25 92 PHE A N 1
ATOM 790 C CA . PHE A 1 92 ? -4.132 -6.850 0.146 1.00 98.25 92 PHE A CA 1
ATOM 791 C C . PHE A 1 92 ? -3.860 -7.631 -1.122 1.00 98.25 92 PHE A C 1
ATOM 793 O O . PHE A 1 92 ? -4.392 -8.717 -1.336 1.00 98.25 92 PHE A O 1
ATOM 800 N N . VAL A 1 93 ? -3.009 -7.062 -1.962 1.00 98.00 93 VAL A N 1
ATOM 801 C CA . VAL A 1 93 ? -2.603 -7.653 -3.229 1.00 98.00 93 VAL A CA 1
ATOM 802 C C . VAL A 1 93 ? -1.085 -7.676 -3.282 1.00 98.00 93 VAL A C 1
ATOM 804 O O . VAL A 1 93 ? -0.438 -6.628 -3.274 1.00 98.00 93 VAL A O 1
ATOM 807 N N . GLY A 1 94 ? -0.517 -8.875 -3.342 1.00 96.81 94 GLY A N 1
ATOM 808 C CA . GLY A 1 94 ? 0.853 -9.077 -3.788 1.00 96.81 94 GLY A CA 1
ATOM 809 C C . GLY A 1 94 ? 0.882 -9.171 -5.309 1.00 96.81 94 GLY A C 1
ATOM 810 O O . GLY A 1 94 ? 0.079 -9.891 -5.901 1.00 96.81 94 GLY A O 1
ATOM 811 N N . VAL A 1 95 ? 1.826 -8.484 -5.951 1.00 95.50 95 VAL A N 1
ATOM 812 C CA . VAL A 1 95 ? 1.967 -8.497 -7.425 1.00 95.50 95 VAL A CA 1
ATOM 813 C C . VAL A 1 95 ? 2.452 -9.835 -8.008 1.00 95.50 95 VAL A C 1
ATOM 815 O O . VAL A 1 95 ? 2.664 -9.966 -9.211 1.00 95.50 95 VAL A O 1
ATOM 818 N N . SER A 1 96 ? 2.676 -10.834 -7.156 1.00 95.94 96 SER A N 1
ATOM 819 C CA . SER A 1 96 ? 3.005 -12.206 -7.530 1.00 95.94 96 SER A CA 1
ATOM 820 C C . SER A 1 96 ? 2.670 -13.168 -6.380 1.00 95.94 96 SER A C 1
ATOM 822 O O . SER A 1 96 ? 2.531 -12.722 -5.233 1.00 95.94 96 SER A O 1
ATOM 824 N N . PRO A 1 97 ? 2.592 -14.489 -6.637 1.00 96.88 97 PRO A N 1
ATOM 825 C CA . PRO A 1 97 ? 2.456 -15.488 -5.576 1.00 96.88 97 PRO A CA 1
ATOM 826 C C . PRO A 1 97 ? 3.564 -15.400 -4.518 1.00 96.88 97 PRO A C 1
ATOM 828 O O . PRO A 1 97 ? 3.287 -15.521 -3.329 1.00 96.88 97 PRO A O 1
ATOM 831 N N . ALA A 1 98 ? 4.800 -15.101 -4.930 1.00 97.25 98 ALA A N 1
ATOM 832 C CA . ALA A 1 98 ? 5.928 -14.954 -4.012 1.00 97.25 98 ALA A CA 1
ATOM 833 C C . ALA A 1 98 ? 5.772 -13.735 -3.085 1.00 97.25 98 ALA A C 1
ATOM 835 O O . ALA A 1 98 ? 6.066 -13.818 -1.894 1.00 97.25 98 ALA A O 1
ATOM 836 N N . VAL A 1 99 ? 5.254 -12.613 -3.602 1.00 96.88 99 VAL A N 1
ATOM 837 C CA . VAL A 1 99 ? 4.971 -11.430 -2.772 1.00 96.88 99 VAL A CA 1
ATOM 838 C C . VAL A 1 99 ? 3.790 -11.688 -1.837 1.00 96.88 99 VAL A C 1
ATOM 840 O O . VAL A 1 99 ? 3.855 -11.291 -0.676 1.00 96.88 99 VAL A O 1
ATOM 843 N N . LYS A 1 100 ? 2.739 -12.392 -2.290 1.00 97.75 100 LYS A N 1
ATOM 844 C CA . LYS A 1 100 ? 1.657 -12.848 -1.398 1.00 97.75 100 LYS A CA 1
ATOM 845 C C . LYS A 1 100 ? 2.234 -13.670 -0.243 1.00 97.75 100 LYS A C 1
ATOM 847 O O . LYS A 1 100 ? 1.938 -13.362 0.907 1.00 97.75 100 LYS A O 1
ATOM 852 N N . GLN A 1 101 ? 3.062 -14.672 -0.543 1.00 98.25 101 GLN A N 1
ATOM 853 C CA . GLN A 1 101 ? 3.640 -15.542 0.481 1.00 98.25 101 GLN A CA 1
ATOM 854 C C . GLN A 1 101 ? 4.476 -14.747 1.489 1.00 98.25 101 GLN A C 1
ATOM 856 O O . GLN A 1 101 ? 4.270 -14.885 2.688 1.00 98.25 101 GLN A O 1
ATOM 861 N N . TYR A 1 102 ? 5.309 -13.814 1.019 1.00 97.75 102 TYR A N 1
ATOM 862 C CA . TYR A 1 102 ? 6.056 -12.911 1.899 1.00 97.75 102 TYR A CA 1
ATOM 863 C C . TYR A 1 102 ? 5.167 -12.143 2.884 1.00 97.75 102 TYR A C 1
ATOM 865 O O . TYR A 1 102 ? 5.513 -12.020 4.060 1.00 97.75 102 TYR A O 1
ATOM 873 N N . LEU A 1 103 ? 4.024 -11.617 2.429 1.00 97.56 103 LEU A N 1
ATOM 874 C CA . LEU A 1 103 ? 3.093 -10.911 3.311 1.00 97.56 103 LEU A CA 1
ATOM 875 C C . LEU A 1 103 ? 2.530 -11.845 4.389 1.00 97.56 103 LEU A C 1
ATOM 877 O O . LEU A 1 103 ? 2.484 -11.456 5.556 1.00 97.56 103 LEU A O 1
ATOM 881 N N . LEU A 1 104 ? 2.156 -13.076 4.027 1.00 98.06 104 LEU A N 1
ATOM 882 C CA . LEU A 1 104 ? 1.688 -14.084 4.987 1.00 98.06 104 LEU A CA 1
ATOM 883 C C . LEU A 1 104 ? 2.779 -14.432 6.012 1.00 98.06 104 LEU A C 1
ATOM 885 O O . LEU A 1 104 ? 2.526 -14.408 7.220 1.00 98.06 104 LEU A O 1
ATOM 889 N N . ASP A 1 105 ? 4.011 -14.638 5.549 1.00 97.38 105 ASP A N 1
ATOM 890 C CA . ASP A 1 105 ? 5.172 -14.974 6.383 1.00 97.38 105 ASP A CA 1
ATOM 891 C C . ASP A 1 105 ? 5.563 -13.840 7.346 1.00 97.38 105 ASP A C 1
ATOM 893 O O . ASP A 1 105 ? 6.241 -14.057 8.353 1.00 97.38 105 ASP A O 1
ATOM 897 N N . CYS A 1 106 ? 5.115 -12.606 7.092 1.00 95.88 106 CYS A N 1
ATOM 898 C CA . CYS A 1 106 ? 5.319 -11.507 8.031 1.00 95.88 106 CYS A CA 1
ATOM 899 C C . CYS A 1 106 ? 4.528 -11.678 9.337 1.00 95.88 106 CYS A C 1
ATOM 901 O O . CYS A 1 106 ? 4.876 -11.017 10.322 1.00 95.88 106 CYS A O 1
ATOM 903 N N . GLN A 1 107 ? 3.490 -12.530 9.349 1.00 95.38 107 GLN A N 1
ATOM 904 C CA . GLN A 1 107 ? 2.654 -12.858 10.513 1.00 95.38 107 GLN A CA 1
ATOM 905 C C . GLN A 1 107 ? 2.115 -11.617 11.246 1.00 95.38 107 GLN A C 1
ATOM 907 O O . GLN A 1 107 ? 2.077 -11.548 12.475 1.00 95.38 107 GLN A O 1
ATOM 912 N N . CYS A 1 108 ? 1.714 -10.596 10.486 1.00 95.12 108 CYS A N 1
ATOM 913 C CA . CYS A 1 108 ? 1.357 -9.283 11.023 1.00 95.12 108 CYS A CA 1
ATOM 914 C C . CYS A 1 108 ? 0.001 -8.757 10.529 1.00 95.12 108 CYS A C 1
ATOM 916 O O . CYS A 1 108 ? -0.168 -7.557 10.338 1.00 95.12 108 CYS A O 1
ATOM 918 N N . GLY A 1 109 ? -0.976 -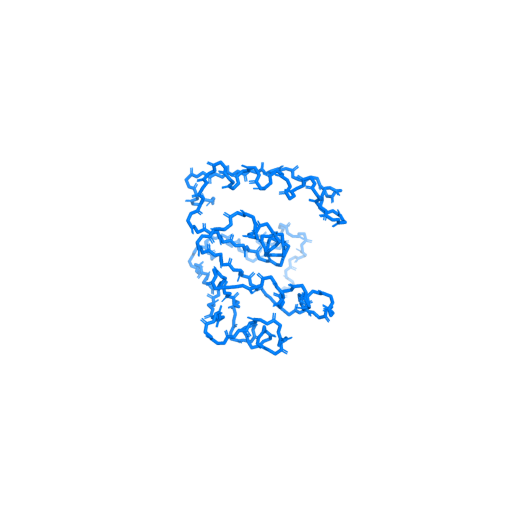9.653 10.357 1.00 95.25 109 GLY A N 1
ATOM 919 C CA . GLY A 1 109 ? -2.363 -9.317 9.993 1.00 95.25 109 GLY A CA 1
ATOM 920 C C . GLY A 1 109 ? -2.747 -9.654 8.549 1.00 95.25 109 GLY A C 1
ATOM 921 O O . GLY A 1 109 ? -3.926 -9.588 8.202 1.00 95.25 109 GLY A O 1
ATOM 922 N N . PHE A 1 110 ? -1.783 -10.059 7.724 1.00 97.50 110 PHE A N 1
ATOM 923 C CA . PHE A 1 110 ? -2.039 -10.656 6.415 1.00 97.50 110 PHE A CA 1
ATOM 924 C C . PHE A 1 110 ? -2.469 -12.114 6.586 1.00 97.50 110 PHE A C 1
ATOM 926 O O . PHE A 1 110 ? -1.843 -12.867 7.331 1.00 97.50 110 PHE A O 1
ATOM 933 N N . THR A 1 111 ? -3.543 -12.501 5.909 1.00 97.94 111 THR A N 1
ATOM 934 C CA . THR A 1 111 ? -4.110 -13.851 5.918 1.00 97.94 111 THR A CA 1
ATOM 935 C C . THR A 1 111 ? -4.545 -14.236 4.509 1.00 97.94 111 THR A C 1
ATOM 937 O O . THR A 1 111 ? -4.802 -13.371 3.671 1.00 97.94 111 THR A O 1
ATOM 940 N N . ASP A 1 112 ? -4.710 -15.531 4.241 1.00 97.50 112 ASP A N 1
ATOM 941 C CA . ASP A 1 112 ? -5.240 -15.997 2.952 1.00 97.50 112 ASP A CA 1
ATOM 942 C C . ASP A 1 112 ? -6.644 -15.470 2.631 1.00 97.50 112 ASP A C 1
ATOM 944 O O . ASP A 1 112 ? -7.028 -15.397 1.467 1.00 97.50 112 ASP A O 1
ATOM 948 N N . GLN A 1 113 ? -7.405 -15.061 3.648 1.00 97.62 113 GLN A N 1
ATOM 949 C CA . GLN A 1 113 ? -8.749 -14.505 3.483 1.00 97.62 113 GLN A CA 1
ATOM 950 C C . GLN A 1 113 ? -8.743 -13.020 3.108 1.00 97.62 113 GLN A C 1
ATOM 952 O O . GLN A 1 113 ? -9.763 -12.502 2.655 1.00 97.62 113 GLN A O 1
ATOM 957 N N . ASN A 1 114 ? -7.631 -12.317 3.342 1.00 97.88 114 ASN A N 1
ATOM 958 C CA . ASN A 1 114 ? -7.513 -10.886 3.075 1.00 97.88 114 ASN A CA 1
ATOM 959 C C . ASN A 1 114 ? -6.363 -10.526 2.125 1.00 97.88 114 ASN A C 1
ATOM 961 O O . ASN A 1 114 ? -6.178 -9.339 1.864 1.00 97.88 114 ASN A O 1
ATOM 965 N N . THR A 1 115 ? -5.606 -11.505 1.621 1.00 98.44 115 THR A N 1
ATOM 966 C CA . THR A 1 115 ? -4.427 -11.290 0.774 1.00 98.44 115 THR A CA 1
ATOM 967 C C . THR A 1 115 ? -4.462 -12.179 -0.472 1.00 98.44 115 THR A C 1
ATOM 969 O O . THR A 1 115 ? -4.479 -13.408 -0.382 1.00 98.44 115 THR A O 1
ATOM 972 N N . TRP A 1 116 ? -4.396 -11.559 -1.652 1.00 98.25 116 TRP A N 1
ATOM 973 C CA . TRP A 1 116 ? -4.415 -12.224 -2.959 1.00 98.25 116 TRP A CA 1
ATOM 974 C C . TRP A 1 116 ? -3.132 -11.970 -3.746 1.00 98.25 116 TRP A C 1
ATOM 976 O O . TRP A 1 116 ? -2.436 -10.980 -3.527 1.00 98.25 116 TRP A O 1
ATOM 986 N N . ALA A 1 117 ? -2.834 -12.866 -4.684 1.00 97.44 117 ALA A N 1
ATOM 987 C CA . ALA A 1 117 ? -1.807 -12.656 -5.694 1.00 97.44 117 ALA A CA 1
ATOM 988 C C . ALA A 1 117 ? -2.487 -12.235 -6.999 1.00 97.44 117 ALA A C 1
ATOM 990 O O . ALA A 1 117 ? -3.313 -12.981 -7.520 1.00 97.44 117 ALA A O 1
ATOM 991 N N . ILE A 1 118 ? -2.147 -11.057 -7.520 1.00 95.75 118 ILE A N 1
ATOM 992 C CA .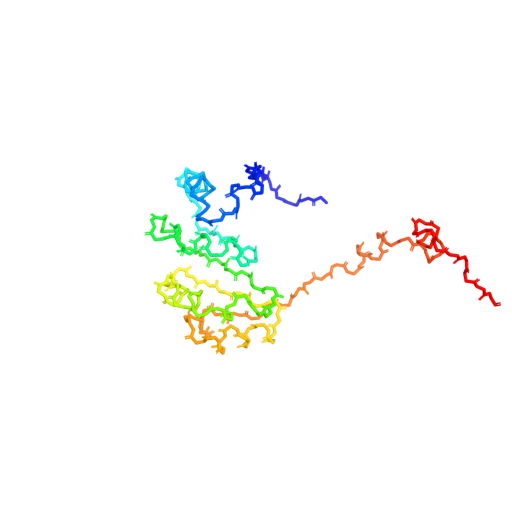 ILE A 1 118 ? -2.584 -10.606 -8.846 1.00 95.75 118 ILE A CA 1
ATOM 993 C C . ILE A 1 118 ? -1.331 -10.198 -9.603 1.00 95.75 118 ILE A C 1
ATOM 995 O O . ILE A 1 118 ? -0.646 -9.256 -9.210 1.00 95.75 118 ILE A O 1
ATOM 999 N N . THR A 1 119 ? -1.011 -10.924 -10.669 1.00 90.38 119 THR A N 1
ATOM 1000 C CA . THR A 1 119 ? 0.162 -10.633 -11.492 1.00 90.38 119 THR A CA 1
ATOM 1001 C C . THR A 1 119 ? -0.036 -9.346 -12.276 1.00 90.38 119 THR A C 1
ATOM 1003 O O . THR A 1 119 ? -1.125 -9.088 -12.791 1.00 90.38 119 THR A O 1
ATOM 1006 N N . ASN A 1 120 ? 1.027 -8.549 -12.394 1.00 81.19 120 ASN A N 1
ATOM 1007 C CA . ASN A 1 120 ? 1.014 -7.394 -13.284 1.00 81.19 120 ASN A CA 1
ATOM 1008 C C . ASN A 1 120 ? 0.672 -7.849 -14.709 1.00 81.19 120 ASN A C 1
ATOM 1010 O O . ASN A 1 120 ? 1.266 -8.799 -15.217 1.00 81.19 120 ASN A O 1
ATOM 1014 N N . ALA A 1 121 ? -0.262 -7.150 -15.343 1.00 76.06 121 ALA A N 1
ATOM 1015 C CA . ALA A 1 121 ? -0.519 -7.280 -16.766 1.00 76.06 121 ALA A CA 1
ATOM 1016 C C . ALA A 1 121 ? 0.266 -6.190 -17.500 1.00 76.06 121 ALA A C 1
ATOM 1018 O O . ALA A 1 121 ? 0.256 -5.029 -17.084 1.00 76.06 121 ALA A O 1
ATOM 1019 N N . ILE A 1 122 ? 0.948 -6.568 -18.577 1.00 76.19 122 ILE A N 1
ATOM 1020 C CA . ILE A 1 122 ? 1.544 -5.631 -19.525 1.00 76.19 122 ILE A CA 1
ATOM 1021 C C . ILE A 1 122 ? 0.820 -5.785 -20.859 1.00 76.19 122 ILE A C 1
ATOM 1023 O O . ILE A 1 122 ? 0.564 -6.901 -21.305 1.00 76.19 122 ILE A O 1
ATOM 1027 N N . ASP A 1 123 ? 0.464 -4.657 -21.462 1.00 79.88 123 ASP A N 1
ATOM 1028 C CA . ASP A 1 123 ? 0.001 -4.607 -22.844 1.00 79.88 123 ASP A CA 1
ATOM 1029 C C . ASP A 1 123 ? 1.238 -4.730 -23.741 1.00 79.88 123 ASP A C 1
ATOM 1031 O O . ASP A 1 123 ? 2.030 -3.789 -23.845 1.00 79.88 123 ASP A O 1
ATOM 1035 N N . ILE A 1 124 ? 1.454 -5.932 -24.281 1.00 83.31 124 ILE A N 1
ATOM 1036 C CA . ILE A 1 124 ? 2.653 -6.263 -25.059 1.00 83.31 124 ILE A CA 1
ATOM 1037 C C . ILE A 1 124 ? 2.689 -5.429 -26.341 1.00 83.31 124 ILE A C 1
ATOM 1039 O O . ILE A 1 124 ? 3.705 -4.798 -26.612 1.00 83.31 124 ILE A O 1
ATOM 1043 N N . GLU A 1 125 ? 1.572 -5.342 -27.064 1.00 84.56 125 GLU A N 1
ATOM 1044 C CA . GLU A 1 125 ? 1.487 -4.604 -28.329 1.00 84.56 125 GLU A CA 1
ATOM 1045 C C . GLU A 1 125 ? 1.804 -3.118 -28.130 1.00 84.56 125 GLU A C 1
ATOM 1047 O O . GLU A 1 125 ? 2.598 -2.532 -28.867 1.00 84.56 125 GLU A O 1
ATOM 1052 N N . GLN A 1 126 ? 1.241 -2.501 -27.087 1.00 82.62 126 GLN A N 1
ATOM 1053 C CA . GLN A 1 126 ? 1.555 -1.112 -26.759 1.00 82.62 126 GLN A CA 1
ATOM 1054 C C . GLN A 1 126 ? 3.015 -0.936 -26.322 1.00 82.62 126 GLN A C 1
ATOM 1056 O O . GLN A 1 126 ? 3.644 0.060 -26.681 1.00 82.62 126 GLN A O 1
ATOM 1061 N N . ALA A 1 127 ? 3.556 -1.868 -25.532 1.00 83.56 127 ALA A N 1
ATOM 1062 C CA . ALA A 1 127 ? 4.939 -1.802 -25.074 1.00 83.56 127 ALA A CA 1
ATOM 1063 C C . ALA A 1 127 ? 5.928 -1.919 -26.241 1.00 83.56 127 ALA A C 1
ATOM 1065 O O . ALA A 1 127 ? 6.923 -1.200 -26.251 1.00 83.56 127 ALA A O 1
ATOM 1066 N N . GLU A 1 128 ? 5.645 -2.775 -27.221 1.00 88.31 128 GLU A N 1
ATOM 1067 C CA . GLU A 1 128 ? 6.445 -2.938 -28.437 1.00 88.31 128 GLU A CA 1
ATOM 1068 C C . GLU A 1 128 ? 6.332 -1.722 -29.360 1.00 88.31 128 GLU A C 1
ATOM 1070 O O . GLU A 1 128 ? 7.349 -1.222 -29.833 1.00 88.31 128 GLU A O 1
ATOM 1075 N N . ALA A 1 129 ? 5.131 -1.166 -29.544 1.00 86.12 129 ALA A N 1
ATOM 1076 C CA . ALA A 1 129 ? 4.926 0.029 -30.369 1.00 86.12 129 ALA A CA 1
ATOM 1077 C C . ALA A 1 129 ? 5.670 1.274 -29.845 1.00 86.12 129 ALA A C 1
ATOM 1079 O O . ALA A 1 129 ? 5.980 2.187 -30.611 1.00 86.12 129 ALA A O 1
ATOM 1080 N N . LEU A 1 130 ? 5.955 1.326 -28.539 1.00 85.69 130 LEU A N 1
ATOM 1081 C CA . LEU A 1 130 ? 6.730 2.396 -27.907 1.00 85.69 130 LEU A CA 1
ATOM 1082 C C . LEU A 1 130 ? 8.251 2.172 -27.976 1.00 85.69 130 LEU A C 1
ATOM 1084 O O . LEU A 1 130 ? 9.008 3.082 -27.628 1.00 85.69 130 LEU A O 1
ATOM 1088 N N . GLN A 1 131 ? 8.719 0.991 -28.390 1.00 88.56 131 GLN A N 1
ATOM 1089 C CA . GLN A 1 131 ? 10.147 0.708 -28.514 1.00 88.56 131 GLN A CA 1
ATOM 1090 C C . GLN A 1 131 ? 10.712 1.334 -29.793 1.00 88.56 131 GLN A C 1
ATOM 1092 O O . GLN A 1 131 ? 10.145 1.238 -30.879 1.00 88.56 131 GLN A O 1
ATOM 1097 N N . HIS A 1 132 ? 11.875 1.969 -29.674 1.00 89.19 132 HIS A N 1
ATOM 1098 C CA . HIS A 1 132 ? 12.664 2.352 -30.839 1.00 89.19 132 HIS A CA 1
ATOM 1099 C C . HIS A 1 132 ? 13.442 1.144 -31.365 1.00 89.19 132 HIS A C 1
ATOM 1101 O O . HIS A 1 132 ? 13.735 0.212 -30.612 1.00 89.19 132 HIS A O 1
ATOM 1107 N N . SER A 1 133 ? 13.850 1.185 -32.640 1.00 89.81 133 SER A N 1
ATOM 1108 C CA . SER A 1 133 ? 14.777 0.179 -33.169 1.00 89.81 133 SER A CA 1
ATOM 1109 C C . SER A 1 133 ? 16.035 0.105 -32.300 1.00 89.81 133 SER A C 1
ATOM 1111 O O . SER A 1 133 ? 16.374 1.042 -31.564 1.00 89.81 133 SER A O 1
ATOM 1113 N N . ARG A 1 134 ? 16.750 -1.015 -32.377 1.00 87.62 134 ARG A N 1
ATOM 1114 C CA . ARG A 1 134 ? 17.979 -1.215 -31.608 1.00 87.62 134 ARG A CA 1
ATOM 1115 C C . ARG A 1 134 ? 18.995 -0.105 -31.880 1.00 87.62 134 ARG A C 1
ATOM 1117 O O . ARG A 1 134 ? 19.579 0.425 -30.939 1.00 87.62 134 ARG A O 1
ATOM 1124 N N . GLU A 1 135 ? 19.179 0.254 -33.145 1.00 90.38 135 GLU A N 1
ATOM 1125 C CA . GLU A 1 135 ? 20.104 1.291 -33.609 1.00 90.38 135 GLU A CA 1
ATOM 1126 C C . GLU A 1 135 ? 19.696 2.641 -33.026 1.00 90.38 135 GLU A C 1
ATOM 1128 O O . GLU A 1 135 ? 20.491 3.290 -32.345 1.00 90.38 135 GLU A O 1
ATOM 1133 N N . ARG A 1 136 ? 18.417 3.005 -33.181 1.00 88.81 136 ARG A N 1
ATOM 1134 C CA . ARG A 1 136 ? 17.891 4.273 -32.680 1.00 88.81 136 ARG A CA 1
ATOM 1135 C C . ARG A 1 136 ? 17.955 4.369 -31.157 1.00 88.81 136 ARG A C 1
ATOM 1137 O O . ARG A 1 136 ? 18.279 5.422 -30.618 1.00 88.81 136 ARG A O 1
ATOM 1144 N N . SER A 1 137 ? 17.696 3.270 -30.455 1.00 92.44 137 SER A N 1
ATOM 1145 C CA . SER A 1 137 ? 17.835 3.197 -28.998 1.00 92.44 137 SER A CA 1
ATOM 1146 C C . SER A 1 137 ? 19.283 3.416 -28.559 1.00 92.44 137 SER A C 1
ATOM 1148 O O . SER A 1 137 ? 19.524 4.131 -27.591 1.00 92.44 137 SER A O 1
ATOM 1150 N N . ARG A 1 138 ? 20.265 2.844 -29.271 1.00 92.19 138 ARG A N 1
ATOM 1151 C CA . ARG A 1 138 ? 21.693 3.035 -28.966 1.00 92.19 138 ARG A CA 1
ATOM 1152 C C . ARG A 1 138 ? 22.146 4.465 -29.209 1.00 92.19 138 ARG A C 1
ATOM 1154 O O . ARG A 1 138 ? 22.831 5.006 -28.350 1.00 92.19 138 ARG A O 1
ATOM 1161 N N . GLU A 1 139 ? 21.721 5.081 -30.310 1.00 91.62 139 GLU A N 1
ATOM 1162 C CA . GLU A 1 139 ? 21.975 6.502 -30.575 1.00 91.62 139 GLU A CA 1
ATOM 1163 C C . GLU A 1 139 ? 21.426 7.391 -29.455 1.00 91.62 139 GLU A C 1
ATOM 1165 O O . GLU A 1 139 ? 22.158 8.208 -28.903 1.00 91.62 139 GLU A O 1
ATOM 1170 N N . LEU A 1 140 ? 20.154 7.198 -29.080 1.00 92.31 140 LEU A N 1
ATOM 1171 C CA . LEU A 1 140 ? 19.503 7.966 -28.011 1.00 92.31 140 LEU A CA 1
ATOM 1172 C C . LEU A 1 140 ? 20.198 7.790 -26.655 1.00 92.31 140 LEU A C 1
ATOM 1174 O O . LEU A 1 140 ? 20.213 8.715 -25.846 1.00 92.31 140 LEU A O 1
ATOM 1178 N N . LEU A 1 141 ? 20.778 6.614 -26.409 1.00 92.94 141 LEU A N 1
ATOM 1179 C CA . LEU A 1 141 ? 21.526 6.297 -25.193 1.00 92.94 141 LEU A CA 1
ATOM 1180 C C . LEU A 1 141 ? 23.023 6.651 -25.281 1.00 92.94 141 LEU A C 1
ATOM 1182 O O . LEU A 1 141 ? 23.747 6.417 -24.315 1.00 92.94 141 LEU A O 1
ATOM 1186 N N . GLY A 1 142 ? 23.507 7.183 -26.411 1.00 92.19 142 GLY A N 1
ATOM 1187 C CA . GLY A 1 142 ? 24.923 7.508 -26.620 1.00 92.19 142 GLY A CA 1
ATOM 1188 C C . GLY A 1 142 ? 25.851 6.286 -26.637 1.00 92.19 142 GLY A C 1
ATOM 1189 O O . GLY A 1 142 ? 27.036 6.396 -26.329 1.00 92.19 142 GLY A O 1
ATOM 1190 N N . LEU A 1 143 ? 25.319 5.104 -26.955 1.00 91.12 143 LEU A N 1
ATOM 1191 C CA . LEU A 1 143 ? 26.080 3.861 -27.019 1.00 91.12 143 LEU A CA 1
ATOM 1192 C C . LEU A 1 143 ? 26.716 3.711 -28.403 1.00 91.12 143 LEU A C 1
ATOM 1194 O O . LEU A 1 143 ? 26.052 3.920 -29.417 1.00 91.12 143 LEU A O 1
ATOM 1198 N N . ALA A 1 144 ? 27.982 3.280 -28.449 1.00 82.62 144 ALA A N 1
ATOM 1199 C CA . ALA A 1 144 ? 28.686 3.028 -29.708 1.00 82.62 144 ALA A CA 1
ATOM 1200 C C . ALA A 1 144 ? 27.881 2.079 -30.623 1.00 82.62 144 ALA A C 1
ATOM 1202 O O . ALA A 1 144 ? 27.188 1.194 -30.111 1.00 82.62 144 ALA A O 1
ATOM 1203 N N . PRO A 1 145 ? 27.956 2.195 -31.957 1.00 72.00 145 PRO A N 1
ATOM 1204 C CA . PRO A 1 145 ? 27.369 1.200 -32.852 1.00 72.00 145 PRO A CA 1
ATOM 1205 C C . PRO A 1 145 ? 27.901 -0.193 -32.503 1.00 72.00 145 PRO A C 1
ATOM 1207 O O . PRO A 1 145 ? 29.023 -0.322 -32.009 1.00 72.00 145 PRO A O 1
ATOM 1210 N N . MET A 1 146 ? 27.101 -1.244 -32.698 1.00 67.00 146 MET A N 1
ATOM 1211 C CA . MET A 1 146 ? 27.674 -2.584 -32.580 1.00 67.00 146 MET A CA 1
ATOM 1212 C C . MET A 1 146 ? 28.762 -2.741 -33.637 1.00 67.00 146 MET A C 1
ATOM 1214 O O . MET A 1 146 ? 28.495 -2.521 -34.817 1.00 67.00 146 MET A O 1
ATOM 1218 N N . CYS A 1 147 ? 29.961 -3.131 -33.210 1.00 61.41 147 CYS A N 1
ATOM 1219 C CA . CYS A 1 147 ? 30.941 -3.690 -34.126 1.00 61.41 147 CYS A CA 1
ATOM 1220 C C . CYS A 1 147 ? 30.324 -4.962 -34.717 1.00 61.41 147 CYS A C 1
ATOM 1222 O O . CYS A 1 147 ? 29.895 -5.836 -33.958 1.00 61.41 147 CYS A O 1
ATOM 1224 N N . VAL A 1 148 ? 30.203 -4.992 -36.043 1.00 54.75 148 VAL A N 1
ATOM 1225 C CA . VAL A 1 148 ? 29.796 -6.173 -36.814 1.00 54.75 148 VAL A CA 1
ATOM 1226 C C . VAL A 1 148 ? 30.952 -7.162 -36.838 1.00 54.75 148 VAL A C 1
ATOM 1228 O O . VAL A 1 148 ? 32.100 -6.688 -37.006 1.00 54.75 148 VAL A O 1
#

Sequence (148 aa):
MSRAAHSVYFEFSDQSLKGMRLRAMWRLYQFCRKEQFDVVICNRFKPVNMMLALNRWLKVPLCIGISHGFGEYDRLYRRRQTQRLIDRHWRFVGVSPAVKQYLLDCQCGFTDQNTWAITNAIDIEQAEALQHSRERSRELLGLAPMCV

Secondary structure (DSSP, 8-state):
----S--------TTTTSTT-HHHHHHHHHHHHHHT-SEEEEESHHHHHHHHHHHHHH--SEEEEEE-SSSTT-SHHHHHHHHHH--TTEEEEESSHHHHHHHHHTTSS--TTTEEE-PPP--HHHHHHTPPPHHHHHHHTTPPPPP-